Protein AF-A9P231-F1 (afdb_monomer)

Foldseek 3Di:
DDDDDPDDDPPPPDDDPVRVVVVVVVVVVVVVVVVVVVVVVVCVCPVVCADNVRHHQFPDWDADPNDIDTHGPDDPDDDPDDPVVVPDDPPDDDDDDDDDDDDDDDDDDDDDDD

Radius of gyration: 31.49 Å; Cα contacts (8 Å, |Δi|>4): 34; chains: 1; bounding box: 56×64×84 Å

Sequence (114 aa):
MGADAGSVPHTSKKPTRSQEDSEAAEYTEKYNRYEAEYVRRVKAKYFSKKSLYGGIIFDKEITVDDEVIRTSKDPPMKPFVDASCLGEEHKSSTSAGDPSANAANRKSQSRKNG

Organism: Picea sitchensis (NCBI:txid3332)

Solvent-accessible surface area (backbone atoms only — not comparable to full-atom values): 8034 Å² total; per-residue (Å²): 140,82,87,80,81,81,79,76,80,82,77,80,76,72,81,52,72,71,55,54,56,52,50,52,52,53,51,52,51,54,48,55,51,49,52,54,52,48,55,52,48,52,40,57,63,77,64,57,72,46,35,94,85,75,44,74,53,56,80,46,76,48,76,55,95,93,41,80,49,72,44,53,87,68,68,97,69,76,72,95,61,62,79,80,70,77,70,72,82,76,78,84,74,93,74,90,77,89,81,81,93,82,80,92,81,97,80,80,85,91,82,87,90,132

Secondary structure (DSSP, 8-state):
-------------PPPHHHHHHHHHHHHHHHHHHHHHHHHHHHHHHSSSB-TTSSBS-SEEEEETTEEEEE-SS-S---SS-GGGTT---------------------------

pLDDT: mean 70.57, std 19.12, range [34.19, 98.19]

Structure (mmCIF, N/CA/C/O backbone):
data_AF-A9P231-F1
#
_entry.id   AF-A9P231-F1
#
loop_
_atom_site.group_PDB
_atom_site.id
_atom_site.type_symbol
_atom_site.label_atom_id
_atom_site.label_alt_id
_atom_site.label_comp_id
_atom_site.label_asym_id
_atom_site.label_entity_id
_atom_site.label_seq_id
_atom_site.pdbx_PDB_ins_code
_atom_site.Cartn_x
_atom_site.Cartn_y
_atom_site.Cartn_z
_atom_site.occupancy
_atom_site.B_iso_or_equiv
_atom_site.auth_seq_id
_atom_site.auth_comp_id
_atom_site.auth_asym_id
_atom_site.auth_atom_id
_atom_site.pdbx_PDB_model_num
ATOM 1 N N . MET A 1 1 ? 34.170 34.112 -57.482 1.00 41.56 1 MET A N 1
ATOM 2 C CA . MET A 1 1 ? 33.996 33.853 -56.038 1.00 41.56 1 MET A CA 1
ATOM 3 C C . MET A 1 1 ? 32.730 33.024 -55.879 1.00 41.56 1 MET A C 1
ATOM 5 O O . MET A 1 1 ? 31.648 33.585 -55.946 1.00 41.56 1 MET A O 1
ATOM 9 N N . GLY A 1 2 ? 32.854 31.697 -55.824 1.00 41.22 2 GLY A N 1
ATOM 10 C CA . GLY A 1 2 ? 31.729 30.790 -55.573 1.00 41.22 2 GLY A CA 1
ATOM 11 C C . GLY A 1 2 ? 31.775 30.346 -54.116 1.00 41.22 2 GLY A C 1
ATOM 12 O O . GLY A 1 2 ? 32.836 29.938 -53.652 1.00 41.22 2 GLY A O 1
ATOM 13 N N . ALA A 1 3 ? 30.668 30.504 -53.395 1.00 52.69 3 ALA A N 1
ATOM 14 C CA . ALA A 1 3 ? 30.528 30.050 -52.019 1.00 52.69 3 ALA A CA 1
ATOM 15 C C . ALA A 1 3 ? 30.235 28.543 -52.015 1.00 52.69 3 ALA A C 1
ATOM 17 O O . ALA A 1 3 ? 29.213 28.114 -52.547 1.00 52.69 3 ALA A O 1
ATOM 18 N N . ASP A 1 4 ? 31.141 27.758 -51.438 1.00 48.78 4 ASP A N 1
ATOM 19 C CA . ASP A 1 4 ? 30.923 26.345 -51.136 1.00 48.78 4 ASP A CA 1
ATOM 20 C C . ASP A 1 4 ? 30.166 26.240 -49.806 1.00 48.78 4 ASP A C 1
ATOM 22 O O . ASP A 1 4 ? 30.674 26.605 -48.742 1.00 48.78 4 ASP A O 1
ATOM 26 N N . ALA A 1 5 ? 28.907 25.813 -49.883 1.00 53.50 5 ALA A N 1
ATOM 27 C CA . ALA A 1 5 ? 28.077 25.532 -48.726 1.00 53.50 5 ALA A CA 1
ATOM 28 C C . ALA A 1 5 ? 28.439 24.139 -48.199 1.00 53.50 5 ALA A C 1
ATOM 30 O O . ALA A 1 5 ? 27.897 23.127 -48.644 1.00 53.50 5 ALA A O 1
ATOM 31 N N . GLY A 1 6 ? 29.350 24.100 -47.225 1.00 46.16 6 GLY A N 1
ATOM 32 C CA . GLY A 1 6 ? 29.659 22.898 -46.462 1.00 46.16 6 GLY A CA 1
ATOM 33 C C . GLY A 1 6 ? 28.405 22.342 -45.782 1.00 46.16 6 GLY A C 1
ATOM 34 O O . GLY A 1 6 ? 27.960 22.842 -44.751 1.00 46.16 6 GLY A O 1
ATOM 35 N N . SER A 1 7 ? 27.836 21.296 -46.376 1.00 54.41 7 SER A N 1
ATOM 36 C CA . SER A 1 7 ? 26.771 20.478 -45.802 1.00 54.41 7 SER A CA 1
ATOM 37 C C . SER A 1 7 ? 27.304 19.742 -44.571 1.00 54.41 7 SER A C 1
ATOM 39 O O . SER A 1 7 ? 28.097 18.810 -44.696 1.00 54.41 7 SER A O 1
ATOM 41 N N . VAL A 1 8 ? 26.858 20.138 -43.378 1.00 61.06 8 VAL A N 1
ATOM 42 C CA . VAL A 1 8 ? 27.143 19.422 -42.128 1.00 61.06 8 VAL A CA 1
ATOM 43 C C . VAL A 1 8 ? 26.324 18.123 -42.114 1.00 61.06 8 VAL A C 1
ATOM 45 O O . VAL A 1 8 ? 25.093 18.190 -42.128 1.00 61.06 8 VAL A O 1
ATOM 48 N N . PRO A 1 9 ? 26.940 16.928 -42.085 1.00 53.47 9 PRO A N 1
ATOM 49 C CA . PRO A 1 9 ? 26.181 15.693 -41.976 1.00 53.47 9 PRO A CA 1
ATOM 50 C C . PRO A 1 9 ? 25.626 15.554 -40.553 1.00 53.47 9 PRO A C 1
ATOM 52 O O . PRO A 1 9 ? 26.351 15.235 -39.608 1.00 53.47 9 PRO A O 1
ATOM 55 N N . HIS A 1 10 ? 24.316 15.751 -40.396 1.00 52.41 10 HIS A N 1
ATOM 56 C CA . HIS A 1 10 ? 23.581 15.271 -39.228 1.00 52.41 10 HIS A CA 1
ATOM 57 C C . HIS A 1 10 ? 23.607 13.738 -39.234 1.00 52.41 10 HIS A C 1
ATOM 59 O O . HIS A 1 10 ? 22.768 13.076 -39.840 1.00 52.41 10 HIS A O 1
ATOM 65 N N . THR A 1 11 ? 24.600 13.154 -38.565 1.00 53.31 11 THR A N 1
ATOM 66 C CA . THR A 1 11 ? 24.613 11.715 -38.289 1.00 53.31 11 THR A CA 1
ATOM 67 C C . THR A 1 11 ? 23.661 11.425 -37.131 1.00 53.31 11 THR A C 1
ATOM 69 O O . THR A 1 11 ? 24.057 11.320 -35.973 1.00 53.31 11 THR A O 1
ATOM 72 N N . SER A 1 12 ? 22.370 11.291 -37.433 1.00 59.75 12 SER A N 1
ATOM 73 C CA . SER A 1 12 ? 21.420 10.646 -36.525 1.00 59.75 12 SER A CA 1
ATOM 74 C C . SER A 1 12 ? 21.788 9.163 -36.436 1.00 59.75 12 SER A C 1
ATOM 76 O O . SER A 1 12 ? 21.305 8.337 -37.209 1.00 59.75 12 SER A O 1
ATOM 78 N N . LYS A 1 13 ? 22.716 8.818 -35.535 1.00 66.38 13 LYS A N 1
ATOM 79 C CA . LYS A 1 13 ? 23.045 7.422 -35.235 1.00 66.38 13 LYS A CA 1
ATOM 80 C C . LYS A 1 13 ? 21.815 6.780 -34.597 1.00 66.38 13 LYS A C 1
ATOM 82 O O . LYS A 1 13 ? 21.444 7.123 -33.479 1.00 66.38 13 LYS A O 1
ATOM 87 N N . LYS A 1 14 ? 21.174 5.873 -35.335 1.00 64.88 14 LYS A N 1
ATOM 88 C CA . LYS A 1 14 ? 20.118 5.001 -34.817 1.00 64.88 14 LYS A CA 1
ATOM 89 C C . LYS A 1 14 ? 20.685 4.229 -33.611 1.00 64.88 14 LYS A C 1
ATOM 91 O O . LYS A 1 14 ? 21.812 3.736 -33.735 1.00 64.88 14 LYS A O 1
ATOM 96 N N . PRO A 1 15 ? 19.974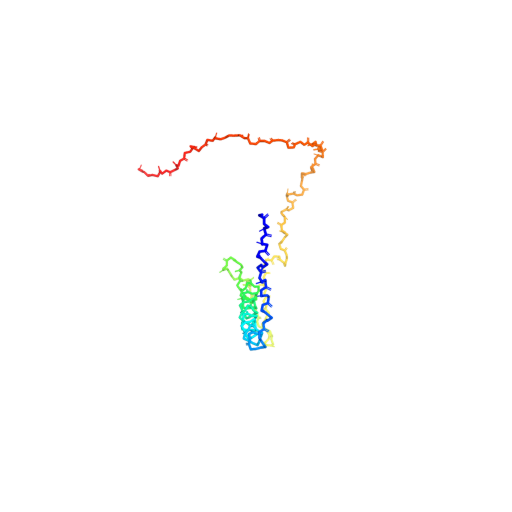 4.141 -32.473 1.00 60.09 15 PRO A N 1
ATOM 97 C CA . PRO A 1 15 ? 20.445 3.366 -31.334 1.00 60.09 15 PRO A CA 1
ATOM 98 C C . PRO A 1 15 ? 20.755 1.937 -31.778 1.00 60.09 15 PRO A C 1
ATOM 100 O O . PRO A 1 15 ? 20.057 1.357 -32.613 1.00 60.09 15 PRO A O 1
ATOM 103 N N . THR A 1 16 ? 21.852 1.388 -31.270 1.00 62.97 16 THR A N 1
ATOM 104 C CA . THR A 1 16 ? 22.165 -0.027 -31.481 1.00 62.97 16 THR A CA 1
ATOM 105 C C . THR A 1 16 ? 21.283 -0.860 -30.554 1.00 62.97 16 THR A C 1
ATOM 107 O O . THR A 1 16 ? 21.017 -0.442 -29.433 1.00 62.97 16 THR A O 1
ATOM 110 N N . ARG A 1 17 ? 20.839 -2.040 -31.001 1.00 64.62 17 ARG A N 1
ATOM 111 C CA . ARG A 1 17 ? 19.954 -2.949 -30.241 1.00 64.62 17 ARG A CA 1
ATOM 112 C C . ARG A 1 17 ? 20.428 -3.195 -28.798 1.00 64.62 17 ARG A C 1
ATOM 114 O O . ARG A 1 17 ? 19.630 -3.232 -27.876 1.00 64.62 17 ARG A O 1
ATOM 121 N N . SER A 1 18 ? 21.742 -3.250 -28.594 1.00 67.12 18 SER A N 1
ATOM 122 C CA . SER A 1 18 ? 22.385 -3.410 -27.286 1.00 67.12 18 SER A CA 1
ATOM 123 C C . SER A 1 18 ? 22.137 -2.240 -26.318 1.00 67.12 18 SER A C 1
ATOM 125 O O . SER A 1 18 ? 22.136 -2.423 -25.102 1.00 67.12 18 SER A O 1
ATOM 127 N N . GLN A 1 19 ? 21.959 -1.027 -26.848 1.00 68.44 19 GLN A N 1
ATOM 128 C CA . GLN A 1 19 ? 21.660 0.177 -26.073 1.00 68.44 19 GLN A CA 1
ATOM 129 C C . GLN A 1 19 ? 20.196 0.193 -25.617 1.00 68.44 19 GLN A C 1
ATOM 131 O O . GLN A 1 19 ? 19.929 0.540 -24.471 1.00 68.44 19 GLN A O 1
ATOM 136 N N . GLU A 1 20 ? 19.276 -0.259 -26.473 1.00 73.06 20 GLU A N 1
ATOM 137 C CA . GLU A 1 20 ? 17.852 -0.414 -26.143 1.00 73.06 20 GLU A CA 1
ATOM 138 C C . GLU A 1 20 ? 17.646 -1.492 -25.065 1.00 73.06 20 GLU A C 1
ATOM 140 O O . GLU A 1 20 ? 16.905 -1.274 -24.108 1.00 73.06 20 GLU A O 1
ATOM 145 N N . ASP A 1 21 ? 18.364 -2.617 -25.160 1.00 76.50 21 ASP A N 1
ATOM 146 C CA . ASP A 1 21 ? 18.312 -3.692 -24.159 1.00 76.50 21 ASP A CA 1
ATOM 1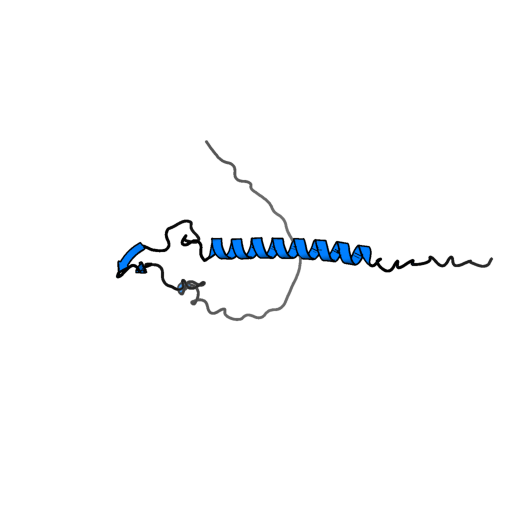47 C C . ASP A 1 21 ? 18.848 -3.233 -22.784 1.00 76.50 21 ASP A C 1
ATOM 149 O O . ASP A 1 21 ? 18.288 -3.580 -21.740 1.00 76.50 21 ASP A O 1
ATOM 153 N N . SER A 1 22 ? 19.909 -2.415 -22.772 1.00 79.06 22 SER A N 1
ATOM 154 C CA . SER A 1 22 ? 20.481 -1.853 -21.536 1.00 79.06 22 SER A CA 1
ATOM 155 C C . SER A 1 22 ? 19.541 -0.835 -20.882 1.00 79.06 22 SER A C 1
ATOM 157 O O . SER A 1 22 ? 19.342 -0.855 -19.668 1.00 79.06 22 SER A O 1
ATOM 159 N N . GLU A 1 23 ? 18.927 0.029 -21.689 1.00 86.38 23 GLU A N 1
ATOM 160 C CA . GLU A 1 23 ? 17.952 1.019 -21.233 1.00 86.38 23 GLU A CA 1
ATOM 161 C C . GLU A 1 23 ? 16.679 0.342 -20.694 1.00 86.38 23 GLU A C 1
ATOM 163 O O . GLU A 1 23 ? 16.188 0.701 -19.622 1.00 86.38 23 GLU A O 1
ATOM 168 N N . ALA A 1 24 ? 16.182 -0.704 -21.362 1.00 88.44 24 ALA A N 1
ATOM 169 C CA . ALA A 1 24 ? 15.036 -1.487 -20.898 1.00 88.44 24 ALA A CA 1
ATOM 170 C C . ALA A 1 24 ? 15.295 -2.180 -19.547 1.00 88.44 24 ALA A C 1
ATOM 172 O O . ALA A 1 24 ? 14.408 -2.214 -18.683 1.00 88.44 24 ALA A O 1
ATOM 173 N N . ALA A 1 25 ? 16.508 -2.700 -19.335 1.00 91.12 25 ALA A N 1
ATOM 174 C CA . ALA A 1 25 ? 16.908 -3.277 -18.054 1.00 91.12 25 ALA A CA 1
ATOM 175 C C . ALA A 1 25 ? 16.905 -2.219 -16.934 1.00 91.12 25 ALA A C 1
ATOM 177 O O . ALA A 1 25 ? 16.333 -2.452 -15.866 1.00 91.12 25 ALA A O 1
ATOM 178 N N . GLU A 1 26 ? 17.455 -1.031 -17.200 1.00 93.50 26 GLU A N 1
ATOM 179 C CA . GLU A 1 26 ? 17.478 0.082 -16.244 1.00 93.50 26 GLU A CA 1
ATOM 180 C C . GLU A 1 26 ? 16.061 0.583 -15.903 1.00 93.50 26 GLU A C 1
ATOM 182 O O . GLU A 1 26 ? 15.743 0.836 -14.736 1.00 93.50 26 GLU A O 1
ATOM 187 N N . TYR A 1 27 ? 15.172 0.694 -16.897 1.00 95.00 27 TYR A N 1
ATOM 188 C CA . TYR A 1 27 ? 13.768 1.047 -16.663 1.00 95.00 27 TYR A CA 1
ATOM 189 C C . TYR A 1 27 ? 13.047 0.015 -15.802 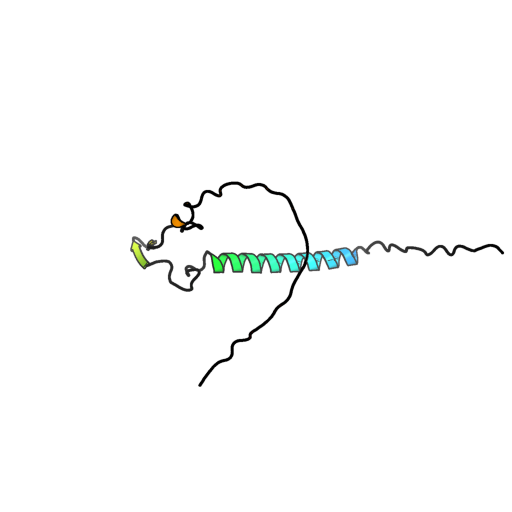1.00 95.00 27 TYR A C 1
ATOM 191 O O . TYR A 1 27 ? 12.300 0.390 -14.897 1.00 95.00 27 TYR A O 1
ATOM 199 N N . THR A 1 28 ? 13.284 -1.270 -16.056 1.00 95.25 28 THR A N 1
ATOM 200 C CA . THR A 1 28 ? 12.669 -2.357 -15.287 1.00 95.25 28 THR A CA 1
ATOM 201 C C . THR A 1 28 ? 13.105 -2.302 -13.824 1.00 95.25 28 THR A C 1
ATOM 203 O O . THR A 1 28 ? 12.272 -2.398 -12.922 1.00 95.25 28 THR A O 1
ATOM 206 N N . GLU A 1 29 ? 14.394 -2.073 -13.565 1.00 96.25 29 GLU A N 1
ATOM 207 C CA . GLU A 1 29 ? 14.910 -1.919 -12.204 1.00 96.25 29 GLU A CA 1
ATOM 208 C C . GLU A 1 29 ? 14.303 -0.698 -11.494 1.00 96.25 29 GLU A C 1
ATOM 210 O O . GLU A 1 29 ? 13.818 -0.809 -10.361 1.00 96.25 29 GLU A O 1
ATOM 215 N N . LYS A 1 30 ? 14.254 0.459 -12.170 1.00 96.94 30 LYS A N 1
ATOM 216 C CA . LYS A 1 30 ? 13.626 1.681 -11.640 1.00 96.94 30 LYS A CA 1
ATOM 217 C C . LYS A 1 30 ? 12.150 1.472 -11.318 1.00 96.94 30 LYS A C 1
ATOM 219 O O . LYS A 1 30 ? 11.703 1.891 -10.249 1.00 96.94 30 LYS A O 1
ATOM 224 N N . TYR A 1 31 ? 11.410 0.825 -12.215 1.00 96.8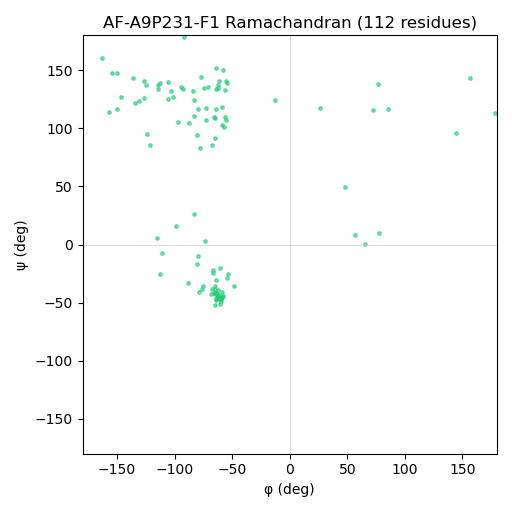8 31 TYR A N 1
ATOM 225 C CA . TYR A 1 31 ? 9.997 0.520 -12.019 1.00 96.88 31 TYR A CA 1
ATOM 226 C C . TYR A 1 31 ? 9.794 -0.369 -10.791 1.00 96.88 31 TYR A C 1
ATOM 228 O O . TYR A 1 31 ? 9.048 -0.002 -9.886 1.00 96.88 31 TYR A O 1
ATOM 236 N N . ASN A 1 32 ? 10.531 -1.479 -10.703 1.00 97.50 32 ASN A N 1
ATOM 237 C CA . ASN A 1 32 ? 10.428 -2.413 -9.583 1.00 97.50 32 ASN A CA 1
ATOM 238 C C . ASN A 1 32 ? 10.735 -1.733 -8.244 1.00 97.50 32 ASN A C 1
ATOM 240 O O . ASN A 1 32 ? 10.039 -1.950 -7.249 1.00 97.50 32 ASN A O 1
ATOM 244 N N . ARG A 1 33 ? 11.753 -0.867 -8.216 1.00 97.75 33 ARG A N 1
ATOM 245 C CA . ARG A 1 33 ? 12.088 -0.083 -7.027 1.00 97.75 33 ARG A CA 1
ATOM 246 C C . ARG A 1 33 ? 10.976 0.894 -6.655 1.00 97.75 33 ARG A C 1
ATOM 248 O O . ARG A 1 33 ? 10.598 0.962 -5.485 1.00 97.75 33 ARG A O 1
ATOM 255 N N . TYR A 1 34 ? 10.462 1.647 -7.625 1.00 98.19 34 TYR A N 1
ATOM 256 C CA . TYR A 1 34 ? 9.390 2.610 -7.389 1.00 98.19 34 TYR A CA 1
ATOM 257 C C . TYR A 1 34 ? 8.131 1.922 -6.859 1.00 98.19 34 TYR A C 1
ATOM 259 O O . TYR A 1 34 ? 7.573 2.364 -5.855 1.00 98.19 34 TYR A O 1
ATOM 267 N N . GLU A 1 35 ? 7.733 0.814 -7.479 1.00 97.94 35 GLU A N 1
ATOM 268 C CA . GLU A 1 35 ? 6.571 0.024 -7.081 1.00 97.94 35 GLU A CA 1
ATOM 269 C C . GLU A 1 35 ? 6.717 -0.479 -5.638 1.00 97.94 35 GLU A C 1
ATOM 271 O O . GLU A 1 35 ? 5.845 -0.256 -4.792 1.00 97.94 35 GLU A O 1
ATOM 276 N N . ALA A 1 36 ? 7.874 -1.062 -5.303 1.00 98.19 36 ALA A N 1
ATOM 277 C CA . ALA A 1 36 ? 8.158 -1.536 -3.952 1.00 98.19 36 ALA A CA 1
ATOM 278 C C . ALA A 1 36 ? 8.107 -0.401 -2.911 1.00 98.19 36 ALA A C 1
ATOM 280 O O . ALA A 1 36 ? 7.514 -0.549 -1.834 1.00 98.19 36 ALA A O 1
ATOM 281 N N . GLU A 1 37 ? 8.701 0.755 -3.217 1.00 97.81 37 GLU A N 1
ATOM 282 C CA . GLU A 1 37 ? 8.685 1.917 -2.328 1.00 97.81 37 GLU A CA 1
ATOM 283 C C . GLU A 1 37 ? 7.280 2.519 -2.175 1.00 97.81 37 GLU A C 1
ATOM 285 O O . GLU A 1 37 ? 6.902 2.913 -1.063 1.00 97.81 37 GLU A O 1
ATOM 290 N N . TYR A 1 38 ? 6.498 2.564 -3.257 1.00 97.00 38 TYR A N 1
ATOM 291 C CA . TYR A 1 38 ? 5.129 3.069 -3.273 1.00 97.00 38 TYR A CA 1
ATOM 292 C C . TYR A 1 38 ? 4.207 2.199 -2.417 1.00 97.00 38 TYR A C 1
ATOM 294 O O . TYR A 1 38 ? 3.577 2.704 -1.482 1.00 97.00 38 TYR A O 1
ATOM 302 N N . VAL A 1 39 ? 4.208 0.883 -2.643 1.00 97.38 39 VAL A N 1
ATOM 303 C CA . VAL A 1 39 ? 3.420 -0.076 -1.857 1.00 97.38 39 VAL A CA 1
ATOM 304 C C . VAL A 1 39 ? 3.791 0.006 -0.377 1.00 97.38 39 VAL A C 1
ATOM 306 O O . VAL A 1 39 ? 2.910 0.067 0.486 1.00 97.38 39 VAL A O 1
ATOM 309 N N . ARG A 1 40 ? 5.090 0.075 -0.059 1.00 96.12 40 ARG A N 1
ATOM 310 C CA . ARG A 1 40 ? 5.564 0.242 1.322 1.00 96.12 40 ARG A CA 1
ATOM 311 C C . ARG A 1 40 ? 5.016 1.522 1.954 1.00 96.12 40 ARG A C 1
ATOM 313 O O . ARG A 1 40 ? 4.549 1.482 3.092 1.00 96.12 40 ARG A O 1
ATOM 320 N N . ARG A 1 41 ? 5.048 2.649 1.234 1.00 94.19 41 ARG A N 1
ATOM 321 C CA . ARG A 1 41 ? 4.546 3.943 1.724 1.00 94.19 41 ARG A CA 1
ATOM 322 C C . ARG A 1 41 ? 3.041 3.906 1.981 1.00 94.19 41 ARG A C 1
ATOM 324 O O . ARG A 1 41 ? 2.608 4.346 3.043 1.00 94.19 41 ARG A O 1
ATOM 331 N N . VAL A 1 42 ? 2.256 3.370 1.047 1.00 92.75 42 VAL A N 1
ATOM 332 C CA . VAL A 1 42 ? 0.794 3.249 1.185 1.00 92.75 42 VAL A CA 1
ATOM 333 C C . VAL A 1 42 ? 0.444 2.374 2.391 1.00 92.75 42 VAL A C 1
ATOM 335 O O . VAL A 1 42 ? -0.349 2.785 3.241 1.00 92.75 42 VAL A O 1
ATOM 338 N N . LYS A 1 43 ? 1.106 1.219 2.537 1.00 90.94 43 LYS A N 1
ATOM 339 C CA . LYS A 1 43 ? 0.929 0.329 3.694 1.00 90.94 43 LYS A CA 1
ATOM 340 C C . LYS A 1 43 ? 1.281 1.015 5.011 1.00 90.94 43 LYS A C 1
ATOM 342 O O . LYS A 1 43 ? 0.501 0.959 5.956 1.00 90.94 43 LYS A O 1
ATOM 347 N N . ALA A 1 44 ? 2.414 1.711 5.070 1.00 87.12 44 ALA A N 1
ATOM 348 C CA . ALA A 1 44 ? 2.831 2.423 6.273 1.00 87.12 44 ALA A CA 1
ATOM 349 C C . ALA A 1 44 ? 1.883 3.580 6.645 1.00 87.12 44 ALA A C 1
ATOM 351 O O . ALA A 1 44 ? 1.655 3.823 7.829 1.00 87.12 44 ALA A O 1
ATOM 352 N N . LYS A 1 45 ? 1.316 4.282 5.657 1.00 85.50 45 LYS A N 1
ATOM 353 C CA . LYS A 1 45 ? 0.461 5.453 5.890 1.00 85.50 45 LYS A CA 1
ATOM 354 C C . LYS A 1 45 ? -0.966 5.093 6.307 1.00 85.50 45 LYS A C 1
ATOM 356 O O . LYS A 1 45 ? -1.508 5.759 7.179 1.00 85.50 45 LYS A O 1
ATOM 361 N N . TYR A 1 46 ? -1.562 4.068 5.696 1.00 82.38 46 TYR A N 1
ATOM 362 C CA . TYR A 1 46 ? -2.990 3.765 5.875 1.00 82.38 46 TYR A CA 1
ATOM 363 C C . TYR A 1 46 ? -3.258 2.447 6.610 1.00 82.38 46 TYR A C 1
ATOM 365 O O . TYR A 1 46 ? -4.292 2.306 7.251 1.00 82.38 46 TYR A O 1
ATOM 373 N N . PHE A 1 47 ? -2.324 1.493 6.561 1.00 84.69 47 PHE A N 1
ATOM 374 C CA . PHE A 1 47 ? -2.522 0.137 7.090 1.00 84.69 47 PHE A CA 1
ATOM 375 C C . PHE A 1 47 ? -1.604 -0.200 8.273 1.00 84.69 47 PHE A C 1
ATOM 377 O O . PHE A 1 47 ? -1.617 -1.326 8.766 1.00 84.69 47 PHE A O 1
ATOM 384 N N . SER A 1 48 ? -0.820 0.756 8.778 1.00 83.00 48 SER A N 1
ATOM 385 C CA . SER A 1 48 ? 0.134 0.515 9.870 1.00 83.00 48 SER A CA 1
ATOM 386 C C . SER A 1 48 ? -0.508 0.331 11.246 1.00 83.00 48 SER A C 1
ATOM 388 O O . SER A 1 48 ? 0.219 0.178 12.226 1.00 83.00 48 SER A O 1
ATOM 390 N N . LYS A 1 49 ? -1.848 0.347 11.344 1.00 77.44 49 LYS A N 1
ATOM 391 C CA . LYS A 1 49 ? -2.623 0.341 12.602 1.00 77.44 49 LYS A CA 1
ATOM 392 C C . LYS A 1 49 ? -2.273 1.511 13.547 1.00 77.44 49 LYS A C 1
ATOM 394 O O . LYS A 1 49 ? -2.755 1.549 14.677 1.00 77.44 49 LYS A O 1
ATOM 399 N N . LYS A 1 50 ? -1.461 2.465 13.077 1.00 77.88 50 LYS A N 1
ATOM 400 C CA . LYS A 1 50 ? -1.046 3.687 13.767 1.00 77.88 50 LYS A CA 1
ATOM 401 C C . LYS A 1 50 ? -1.787 4.872 13.162 1.00 77.88 50 LYS A C 1
ATOM 403 O O . LYS A 1 50 ? -1.951 4.951 11.948 1.00 77.88 50 LYS A O 1
ATOM 408 N N . SER A 1 51 ? -2.218 5.792 14.012 1.00 74.50 51 SER A N 1
ATOM 409 C CA . SER A 1 51 ? -2.812 7.054 13.583 1.00 74.50 51 SER A CA 1
ATOM 410 C C . SER A 1 51 ? -1.783 7.893 12.816 1.00 74.50 51 SER A C 1
ATOM 412 O O . SER A 1 51 ? -0.582 7.819 13.088 1.00 74.50 51 SER A O 1
ATOM 414 N N . LEU A 1 52 ? -2.263 8.741 11.898 1.00 67.75 52 LEU A N 1
ATOM 415 C CA . LEU A 1 52 ? -1.453 9.721 11.158 1.00 67.75 52 LEU A CA 1
ATOM 416 C C . LEU A 1 52 ? -0.633 10.633 12.089 1.00 67.75 52 LEU A C 1
ATOM 418 O O . LEU A 1 52 ? 0.422 11.121 11.693 1.00 67.75 52 LEU A O 1
ATOM 422 N N . TYR A 1 53 ? -1.096 10.822 13.327 1.00 75.44 53 TYR A N 1
ATOM 423 C CA . TYR A 1 53 ? -0.449 11.640 14.357 1.00 75.44 53 TYR A CA 1
ATOM 424 C C . TYR A 1 53 ? 0.384 10.820 15.357 1.00 75.44 53 TYR A C 1
ATOM 426 O O . TYR A 1 53 ? 0.716 11.307 16.432 1.00 75.44 53 TYR A O 1
ATOM 434 N N . GLY A 1 54 ? 0.712 9.564 15.039 1.00 68.75 54 GLY A N 1
ATOM 435 C CA . GLY A 1 54 ? 1.536 8.708 15.901 1.00 68.75 54 GLY A CA 1
ATOM 436 C C . GLY A 1 54 ? 0.808 8.102 17.108 1.00 68.75 54 GLY A C 1
ATOM 437 O O . GLY A 1 54 ? 1.456 7.507 17.962 1.00 68.75 54 GLY A O 1
ATOM 438 N N . GLY A 1 55 ? -0.522 8.222 17.177 1.00 74.88 55 GLY A N 1
ATOM 439 C CA . GLY A 1 55 ? -1.366 7.622 18.219 1.00 74.88 55 GLY A CA 1
ATOM 440 C C . GLY A 1 55 ? -1.906 6.226 17.877 1.00 74.88 55 GLY A C 1
ATOM 441 O O . GLY A 1 55 ? -1.694 5.701 16.780 1.00 74.88 55 GLY A O 1
ATOM 442 N N . ILE A 1 56 ? -2.647 5.633 18.812 1.00 77.88 56 ILE A N 1
ATOM 443 C CA . ILE A 1 56 ? -3.362 4.362 18.617 1.00 77.88 56 ILE A CA 1
ATOM 444 C C . ILE A 1 56 ? -4.715 4.661 17.949 1.00 77.88 56 ILE A C 1
ATOM 446 O O . ILE A 1 56 ? -5.410 5.576 18.371 1.00 77.88 56 ILE A O 1
ATOM 450 N N . ILE A 1 57 ? -5.073 3.927 16.885 1.00 78.00 57 ILE A N 1
ATOM 451 C CA . ILE A 1 57 ? -6.355 4.118 16.165 1.00 78.00 57 ILE A CA 1
ATOM 452 C C . ILE A 1 57 ? -7.537 3.537 16.958 1.00 78.00 57 ILE A C 1
ATOM 454 O O . ILE A 1 57 ? -8.652 4.053 16.905 1.00 78.00 57 ILE A O 1
ATOM 458 N N . PHE A 1 58 ? -7.296 2.428 17.654 1.00 85.31 58 PHE A N 1
ATOM 459 C CA . PHE A 1 58 ? -8.315 1.661 18.359 1.00 85.31 58 PHE A CA 1
ATOM 460 C C . PHE A 1 58 ? -8.241 1.932 19.860 1.00 85.31 58 PHE A C 1
ATOM 462 O O . PHE A 1 58 ? -7.168 1.857 20.452 1.00 85.31 58 PHE A O 1
ATOM 469 N N . ASP A 1 59 ? -9.389 2.204 20.471 1.00 84.44 59 ASP A N 1
ATOM 470 C CA . ASP A 1 59 ? -9.501 2.459 21.908 1.00 84.44 59 ASP A CA 1
ATOM 471 C C . ASP A 1 59 ? -9.704 1.179 22.716 1.00 84.44 59 ASP A C 1
ATOM 473 O O . ASP A 1 59 ? -9.283 1.095 23.868 1.00 84.44 59 ASP A O 1
ATOM 477 N N . LYS A 1 60 ? -10.400 0.196 22.134 1.00 87.31 60 LYS A N 1
ATOM 478 C CA . LYS A 1 60 ? -10.673 -1.093 22.775 1.00 87.31 60 LYS A CA 1
ATOM 479 C C . LYS A 1 60 ? -10.448 -2.228 21.792 1.00 87.31 60 LYS A C 1
ATOM 481 O O . LYS A 1 60 ? -10.774 -2.113 20.610 1.00 87.31 60 LYS A O 1
ATOM 486 N N . GLU A 1 61 ? -9.924 -3.319 22.326 1.00 90.94 61 GLU A N 1
ATOM 487 C CA . GLU A 1 61 ? -9.733 -4.593 21.650 1.00 90.94 61 GLU A CA 1
ATOM 488 C C . GLU A 1 61 ? -10.401 -5.664 22.520 1.00 90.94 61 GLU A C 1
ATOM 490 O O . GLU A 1 61 ? -10.154 -5.717 23.726 1.00 90.94 61 GLU A O 1
ATOM 495 N N . ILE A 1 62 ? -11.304 -6.446 21.932 1.00 93.56 62 ILE A N 1
ATOM 496 C CA . ILE A 1 62 ? -11.985 -7.570 22.584 1.00 93.56 62 ILE A CA 1
ATOM 497 C C . ILE A 1 62 ? -11.797 -8.817 21.720 1.00 93.56 62 ILE A C 1
ATOM 499 O O . ILE A 1 62 ? -11.856 -8.727 20.495 1.00 93.56 62 ILE A O 1
ATOM 503 N N . THR A 1 63 ? -11.581 -9.967 22.351 1.00 95.25 63 THR A N 1
ATOM 504 C CA . THR A 1 63 ? -11.486 -11.256 21.655 1.00 95.25 63 THR A CA 1
ATOM 505 C C . THR A 1 63 ? -12.761 -12.046 21.906 1.00 95.25 63 THR A C 1
ATOM 507 O O . THR A 1 63 ? -13.141 -12.238 23.062 1.00 95.25 63 THR A O 1
ATOM 510 N N . VAL A 1 64 ? -13.421 -12.483 20.837 1.00 93.62 64 VAL A N 1
ATOM 511 C CA . VAL A 1 64 ? -14.622 -13.329 20.871 1.00 93.62 64 VAL A CA 1
ATOM 512 C C . VAL A 1 64 ? -14.377 -14.478 19.905 1.00 93.62 64 VAL A C 1
ATOM 514 O O . VAL A 1 64 ? -14.069 -14.218 18.749 1.00 93.62 64 VAL A O 1
ATOM 517 N N . ASP A 1 65 ? -14.471 -15.721 20.381 1.00 92.12 65 ASP A N 1
ATOM 518 C CA . ASP A 1 65 ? -14.327 -16.931 19.555 1.00 92.12 65 ASP A CA 1
ATOM 519 C C . ASP A 1 65 ? -13.087 -16.907 18.632 1.00 92.12 65 ASP A C 1
ATOM 521 O O . ASP A 1 65 ? -13.178 -17.128 17.428 1.00 92.12 65 ASP A O 1
ATOM 525 N N . ASP A 1 66 ? -11.921 -16.584 19.203 1.00 92.81 66 ASP A N 1
ATOM 526 C CA . ASP A 1 66 ? -10.620 -16.430 18.522 1.00 92.81 66 ASP A CA 1
ATOM 527 C C . ASP A 1 66 ? -10.509 -15.270 17.507 1.00 92.81 66 ASP A C 1
ATOM 529 O O . ASP A 1 66 ? -9.430 -15.021 16.959 1.00 92.81 66 ASP A O 1
ATOM 533 N N . GLU A 1 67 ? -11.569 -14.485 17.308 1.00 93.12 67 GLU A N 1
ATOM 534 C CA . GLU A 1 67 ? -11.551 -13.269 16.496 1.00 93.12 67 GLU A CA 1
ATOM 535 C C . GLU A 1 67 ?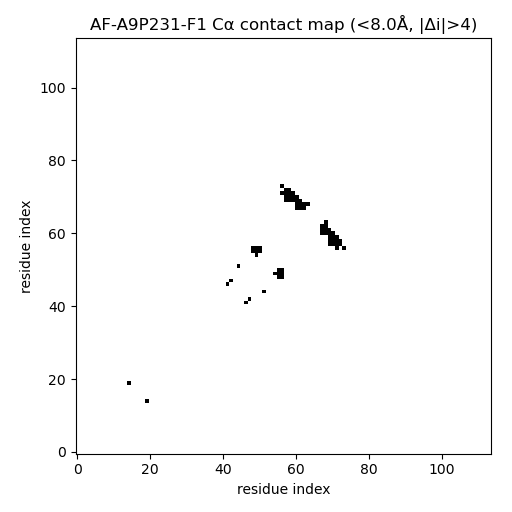 -11.300 -12.018 17.352 1.00 93.12 67 GLU A C 1
ATOM 537 O O . GLU A 1 67 ? -11.886 -11.817 18.418 1.00 93.12 67 GLU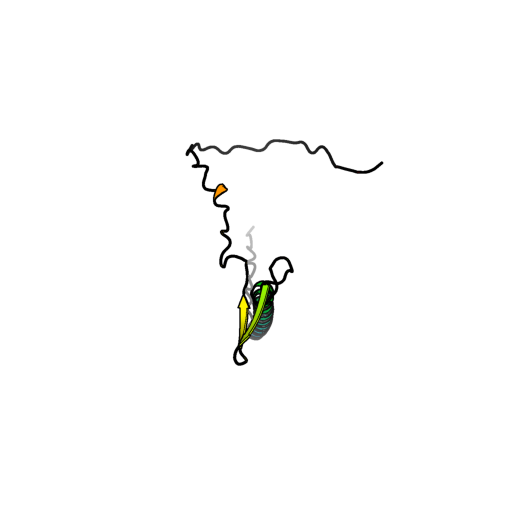 A O 1
ATOM 542 N N . VAL A 1 68 ? -10.419 -11.136 16.871 1.00 93.50 68 VAL A N 1
ATOM 543 C CA . VAL A 1 68 ? -10.064 -9.881 17.547 1.00 93.50 68 VAL A CA 1
ATOM 544 C C . VAL A 1 68 ? -10.879 -8.723 16.969 1.00 93.50 68 VAL A C 1
ATOM 546 O O . VAL A 1 68 ? -10.569 -8.203 15.894 1.00 93.50 68 VAL A O 1
ATOM 549 N N . ILE A 1 69 ? -11.880 -8.264 17.719 1.00 91.38 69 ILE A N 1
ATOM 550 C CA . ILE A 1 69 ? -12.728 -7.118 17.371 1.00 91.38 69 ILE A CA 1
ATOM 551 C C . ILE A 1 69 ? -12.138 -5.844 17.983 1.00 91.38 69 ILE A C 1
ATOM 553 O O . ILE A 1 69 ? -11.779 -5.797 19.161 1.00 91.38 69 ILE A O 1
ATOM 557 N N . ARG A 1 70 ? -12.058 -4.770 17.190 1.00 88.88 70 ARG A N 1
ATOM 558 C CA . ARG A 1 70 ? -11.489 -3.483 17.616 1.00 88.88 70 ARG A CA 1
ATOM 559 C C . ARG A 1 70 ? -12.466 -2.343 17.403 1.00 88.88 70 ARG A C 1
ATOM 561 O O . ARG A 1 70 ? -13.070 -2.239 16.341 1.00 88.88 70 ARG A O 1
ATOM 568 N N . THR A 1 71 ? -12.563 -1.445 18.378 1.00 87.62 71 THR A N 1
ATOM 569 C CA . THR A 1 71 ? -13.414 -0.250 18.289 1.00 87.62 71 THR A CA 1
ATOM 570 C C . THR A 1 71 ? -12.570 1.016 18.290 1.00 87.62 71 THR A C 1
ATOM 572 O O . THR A 1 71 ? -11.651 1.139 19.102 1.00 87.62 71 THR A O 1
ATOM 575 N N . SER A 1 72 ? -12.909 1.971 17.427 1.00 84.44 72 SER A N 1
ATOM 576 C CA . SER A 1 72 ? -12.347 3.326 17.412 1.00 84.44 72 SER A CA 1
ATOM 577 C C . SER A 1 72 ? -13.433 4.333 17.797 1.00 84.44 72 SER A C 1
ATOM 579 O O . SER A 1 72 ? -14.577 4.179 17.371 1.00 84.44 72 SER A O 1
ATOM 581 N N . LYS A 1 73 ? -13.098 5.340 18.609 1.00 80.31 73 LYS A N 1
ATOM 582 C CA . LYS A 1 73 ? -13.973 6.486 18.908 1.00 80.31 73 LYS A CA 1
ATOM 583 C C . LYS A 1 73 ? -13.947 7.555 17.818 1.00 80.31 73 LYS A C 1
ATOM 585 O O . LYS A 1 73 ? -14.825 8.416 17.808 1.00 80.31 73 LYS A O 1
ATOM 590 N N . ASP A 1 74 ? -12.944 7.536 16.941 1.00 73.69 74 ASP A N 1
ATOM 591 C CA . ASP A 1 74 ? -12.854 8.502 15.853 1.00 73.69 74 ASP A CA 1
ATOM 592 C C . ASP A 1 74 ? -13.942 8.214 14.799 1.00 73.69 74 ASP A C 1
ATOM 594 O O . ASP A 1 74 ? -14.138 7.057 14.415 1.00 73.69 74 ASP A O 1
ATOM 598 N N . PRO A 1 75 ? -14.646 9.246 14.293 1.00 72.44 75 PRO A N 1
ATOM 599 C CA . PRO A 1 75 ? -15.603 9.076 13.208 1.00 72.44 75 PRO A CA 1
ATOM 600 C C . PRO A 1 75 ? -14.949 8.416 11.978 1.00 72.44 75 PRO A C 1
ATOM 602 O O . PRO A 1 75 ? -13.832 8.805 11.621 1.00 72.44 75 PRO A O 1
ATOM 605 N N . PRO A 1 76 ? -15.642 7.494 11.274 1.00 66.88 76 PRO A N 1
ATOM 606 C CA . PRO A 1 76 ? -15.110 6.814 10.085 1.00 66.88 76 PRO A CA 1
ATOM 607 C C . PRO A 1 76 ? -14.623 7.768 8.983 1.00 66.88 76 PRO A C 1
ATOM 609 O O . PRO A 1 76 ? -13.705 7.439 8.235 1.00 66.88 76 PRO A O 1
ATOM 612 N N . MET A 1 77 ? -15.215 8.963 8.899 1.00 67.81 77 MET A N 1
ATOM 613 C CA . MET A 1 77 ? -14.741 10.069 8.075 1.00 67.81 77 MET A CA 1
ATOM 614 C C . MET A 1 77 ? -14.777 11.365 8.881 1.00 67.81 77 MET A C 1
ATOM 616 O O . MET A 1 77 ? -15.834 11.792 9.343 1.00 67.81 77 MET A O 1
ATOM 620 N N . LYS A 1 78 ? -13.618 12.014 9.005 1.00 67.81 78 LYS A N 1
ATOM 621 C CA . LYS A 1 78 ? -13.540 13.428 9.379 1.00 67.81 78 LYS A CA 1
ATOM 622 C C . LYS A 1 78 ? -13.746 14.236 8.092 1.00 67.81 78 LYS A C 1
ATOM 624 O O . LYS A 1 78 ? -13.034 13.965 7.121 1.00 67.81 78 LYS A O 1
ATOM 629 N N . PRO A 1 79 ? -14.716 15.162 8.031 1.00 70.12 79 PRO A N 1
ATOM 630 C CA . PRO A 1 79 ? -14.883 15.991 6.847 1.00 70.12 79 PRO A CA 1
ATOM 631 C C . PRO A 1 79 ? -13.612 16.824 6.631 1.00 70.12 79 PRO A C 1
ATOM 633 O O . PRO A 1 79 ? -12.988 17.282 7.586 1.00 70.12 79 PRO A O 1
ATOM 636 N N . PHE A 1 80 ? -13.198 16.979 5.371 1.00 69.12 80 PHE A N 1
ATOM 637 C CA . PHE A 1 80 ? -12.013 17.774 5.016 1.00 69.12 80 PHE A CA 1
ATOM 638 C C . PHE A 1 80 ? -12.208 19.269 5.311 1.00 69.12 80 PHE A C 1
ATOM 640 O O . PHE A 1 80 ? -11.246 19.998 5.529 1.00 69.12 80 PHE A O 1
ATOM 647 N N . VAL A 1 81 ? -13.463 19.704 5.330 1.00 74.44 81 VAL A N 1
ATOM 648 C CA . VAL A 1 81 ? -13.887 21.060 5.655 1.00 74.44 81 VAL A CA 1
ATOM 649 C C . VAL A 1 81 ? -14.690 21.025 6.941 1.00 74.44 81 VAL A C 1
ATOM 651 O O . VAL A 1 81 ? -15.567 20.177 7.113 1.00 74.44 81 VAL A O 1
ATOM 654 N N . ASP A 1 82 ? -14.377 21.945 7.847 1.00 70.69 82 ASP A N 1
ATOM 655 C CA . ASP A 1 82 ? -15.234 22.194 8.994 1.00 70.69 82 ASP A CA 1
ATOM 656 C C . ASP A 1 82 ? -16.591 22.688 8.475 1.00 70.69 82 ASP A C 1
ATOM 658 O O . ASP A 1 82 ? -16.655 23.506 7.555 1.00 70.69 82 ASP A O 1
ATOM 662 N N . ALA A 1 83 ? -17.683 22.187 9.048 1.00 64.56 83 ALA A N 1
ATOM 663 C CA . ALA A 1 83 ? -19.019 22.655 8.697 1.00 64.56 83 ALA A CA 1
ATOM 664 C C . ALA A 1 83 ? -19.182 24.159 8.987 1.00 64.56 83 ALA A C 1
ATOM 666 O O . ALA A 1 83 ? -20.028 24.812 8.384 1.00 64.56 83 ALA A O 1
ATOM 667 N N . SER A 1 84 ? -18.331 24.724 9.851 1.00 65.69 84 SER A N 1
ATOM 668 C CA . SER A 1 84 ? -18.234 26.168 10.081 1.00 65.69 84 SER A CA 1
ATOM 669 C C . SER A 1 84 ? -17.705 26.963 8.872 1.00 65.69 84 SER A C 1
ATOM 671 O O . SER A 1 84 ? -18.007 28.147 8.752 1.00 65.69 84 SER A O 1
ATOM 673 N N . CYS A 1 85 ? -16.978 26.333 7.937 1.00 60.47 85 CYS A N 1
ATOM 674 C CA . CYS A 1 85 ? -16.505 26.975 6.705 1.00 60.47 85 CYS A CA 1
ATOM 675 C C . CYS A 1 85 ? -17.588 27.070 5.615 1.00 60.47 85 CYS A C 1
ATOM 677 O O . CYS A 1 85 ? -17.388 27.760 4.620 1.00 60.47 85 CYS A O 1
ATOM 679 N N . LEU A 1 86 ? -18.739 26.407 5.783 1.00 59.59 86 LEU A N 1
ATOM 680 C CA . LEU A 1 86 ? -19.870 26.435 4.839 1.00 59.59 86 LEU A CA 1
ATOM 681 C C . LEU A 1 86 ? -20.780 27.669 5.033 1.00 59.59 86 LEU A C 1
ATOM 683 O O . LEU A 1 86 ? -21.973 27.604 4.750 1.00 59.59 86 LEU A O 1
ATOM 687 N N . GLY A 1 87 ? -20.243 28.774 5.560 1.00 62.28 87 GLY A N 1
ATOM 688 C CA . GLY A 1 87 ? -21.022 29.949 5.969 1.00 62.28 87 GLY A CA 1
ATOM 689 C C . GLY A 1 87 ? -20.845 31.214 5.128 1.00 62.28 87 GLY A C 1
ATOM 690 O O . GLY A 1 87 ? -21.571 32.177 5.353 1.00 62.28 87 GLY A O 1
ATOM 691 N N . GLU A 1 88 ? -19.915 31.257 4.173 1.00 60.75 88 GLU A N 1
ATOM 692 C CA . GLU A 1 88 ? -19.606 32.499 3.453 1.00 60.75 88 GLU A CA 1
ATOM 693 C C . GLU A 1 88 ? -19.818 32.319 1.951 1.00 60.75 88 GLU A C 1
ATOM 695 O O . GLU A 1 88 ? -18.921 31.994 1.176 1.00 60.75 88 GLU A O 1
ATOM 700 N N . GLU A 1 89 ? -21.069 32.518 1.543 1.00 59.16 89 GLU A N 1
ATOM 701 C CA . GLU A 1 89 ? -21.464 32.679 0.151 1.00 59.16 89 GLU A CA 1
ATOM 702 C C . GLU A 1 89 ? -20.655 33.833 -0.458 1.00 59.16 89 GLU A C 1
ATOM 704 O O . GLU A 1 89 ? -20.858 35.011 -0.148 1.00 59.16 89 GLU A O 1
ATOM 709 N N . HIS A 1 90 ? -19.698 33.492 -1.321 1.00 52.47 90 HIS A N 1
ATOM 710 C CA . HIS A 1 90 ? -18.941 34.463 -2.096 1.00 52.47 90 HIS A CA 1
ATOM 711 C C . HIS A 1 90 ? -19.918 35.273 -2.955 1.00 52.47 90 HIS A C 1
ATOM 713 O O . HIS A 1 90 ? -20.380 34.810 -4.001 1.00 52.47 90 HIS A O 1
ATOM 719 N N . LYS A 1 91 ? -20.210 36.510 -2.538 1.00 49.94 91 LYS A N 1
ATOM 720 C CA . LYS A 1 91 ? -20.820 37.510 -3.415 1.00 49.94 91 LYS A CA 1
ATOM 721 C C . LYS A 1 91 ? -19.909 37.664 -4.625 1.00 49.94 91 LYS A C 1
ATOM 723 O O . LYS A 1 91 ? -18.782 38.140 -4.519 1.00 49.94 91 LYS A O 1
ATOM 728 N N . SER A 1 92 ? -20.391 37.189 -5.763 1.00 52.50 92 SER A N 1
ATOM 729 C CA . SER A 1 92 ? -19.679 37.230 -7.026 1.00 52.50 92 SER A CA 1
ATOM 730 C C . SER A 1 92 ? -19.481 38.687 -7.445 1.00 52.50 92 SER A C 1
ATOM 732 O O . SER A 1 92 ? -20.448 39.390 -7.728 1.00 52.50 92 SER A O 1
ATOM 734 N N . SER A 1 93 ? -18.235 39.137 -7.524 1.00 47.94 93 SER A N 1
ATOM 735 C CA . SER A 1 93 ? -17.862 40.315 -8.304 1.00 47.94 93 SER A CA 1
ATOM 736 C C . SER A 1 93 ? -16.772 39.913 -9.288 1.00 47.94 93 SER A C 1
ATOM 738 O O . SER A 1 93 ? -15.585 39.858 -8.985 1.00 47.94 93 SER A O 1
ATOM 740 N N . THR A 1 94 ? -17.212 39.598 -10.502 1.00 45.12 94 THR A N 1
ATOM 741 C CA . THR A 1 94 ? -16.381 39.627 -11.700 1.00 45.12 94 THR A CA 1
ATOM 742 C C . THR A 1 94 ? -15.838 41.042 -11.897 1.00 45.12 94 THR A C 1
ATOM 744 O O . THR A 1 94 ? -16.617 41.961 -12.145 1.00 45.12 94 THR A O 1
ATOM 747 N N . SER A 1 95 ? -14.520 41.227 -11.870 1.00 40.56 95 SER A N 1
ATOM 748 C CA . SER A 1 95 ? -13.885 42.324 -12.604 1.00 40.56 95 SER A CA 1
ATOM 749 C C . SER A 1 95 ? -12.478 41.926 -13.028 1.00 40.56 95 SER A C 1
ATOM 751 O O . SER A 1 95 ? -11.613 41.655 -12.198 1.00 40.56 95 SER A O 1
ATOM 753 N N . ALA A 1 96 ? -12.296 41.870 -14.343 1.00 44.50 96 ALA A N 1
ATOM 754 C CA . ALA A 1 96 ? -11.035 41.673 -15.031 1.00 44.50 96 ALA A CA 1
ATOM 755 C C . ALA A 1 96 ? -9.994 42.744 -14.665 1.00 44.50 96 ALA A C 1
ATOM 757 O O . ALA A 1 96 ? -10.348 43.901 -14.443 1.00 44.50 96 ALA A O 1
ATOM 758 N N . GLY A 1 97 ? -8.715 42.361 -14.706 1.00 34.19 97 GLY A N 1
ATOM 759 C CA . GLY A 1 97 ? -7.593 43.296 -14.769 1.00 34.19 97 GLY A CA 1
ATOM 760 C C . GLY A 1 97 ? -6.367 42.826 -13.994 1.00 34.19 97 GLY A C 1
ATOM 761 O O . GLY A 1 97 ? -6.259 43.093 -12.804 1.00 34.19 97 GLY A O 1
ATOM 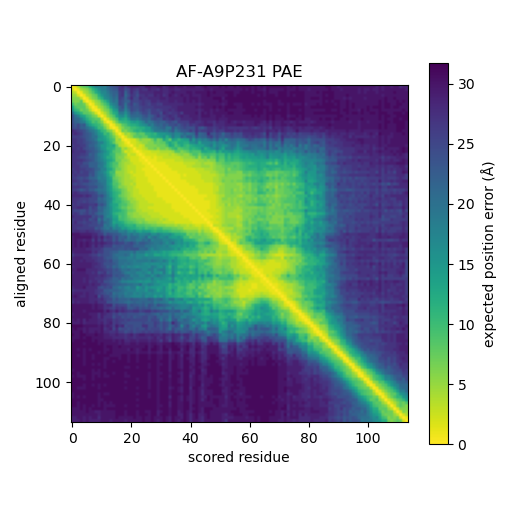762 N N . ASP A 1 98 ? -5.419 42.187 -14.685 1.00 40.06 98 ASP A N 1
ATOM 763 C CA . ASP A 1 98 ? -4.003 42.283 -14.301 1.00 40.06 98 ASP A CA 1
ATOM 764 C C . ASP A 1 98 ? -3.586 43.757 -14.440 1.00 40.06 98 ASP A C 1
ATOM 766 O O . ASP A 1 98 ? -3.922 44.386 -15.452 1.00 40.06 98 ASP A O 1
ATOM 770 N N . PRO A 1 99 ? -2.874 44.336 -13.457 1.00 44.12 99 PRO A N 1
ATOM 771 C CA . PRO A 1 99 ? -1.478 44.632 -13.760 1.00 44.12 99 PRO A CA 1
ATOM 772 C C . PRO A 1 99 ? -0.508 44.599 -12.560 1.00 44.12 99 PRO A C 1
ATOM 774 O O . PRO A 1 99 ? -0.774 45.093 -11.471 1.00 44.12 99 PRO A O 1
ATOM 777 N N . SER A 1 100 ? 0.713 44.188 -12.901 1.00 38.78 100 SER A N 1
ATOM 778 C CA . SER A 1 100 ? 1.972 44.895 -12.623 1.00 38.78 100 SER A CA 1
ATOM 779 C C . SER A 1 100 ? 2.541 44.952 -11.198 1.00 38.78 100 SER A C 1
ATOM 781 O O . SER A 1 100 ? 2.085 45.659 -10.307 1.00 38.78 100 SER A O 1
ATOM 783 N N . ALA A 1 101 ? 3.713 44.318 -11.113 1.00 46.66 101 ALA A N 1
ATOM 784 C CA . ALA A 1 101 ? 4.887 44.623 -10.300 1.00 46.66 101 ALA A CA 1
ATOM 785 C C . ALA A 1 101 ? 4.954 46.004 -9.611 1.00 46.66 101 ALA A C 1
ATOM 787 O O . ALA A 1 101 ? 4.962 47.036 -10.281 1.00 46.66 101 ALA A O 1
ATOM 788 N N . ASN A 1 102 ? 5.131 45.966 -8.283 1.00 42.28 102 ASN A N 1
ATOM 789 C CA . ASN A 1 102 ? 5.901 46.850 -7.381 1.00 42.28 102 ASN A CA 1
ATOM 790 C C . ASN A 1 102 ? 5.298 46.709 -5.965 1.00 42.28 102 ASN A C 1
ATOM 792 O O . ASN A 1 102 ? 4.095 46.578 -5.828 1.00 42.28 102 ASN A O 1
ATOM 796 N N . ALA A 1 103 ? 6.005 46.723 -4.841 1.00 40.38 103 ALA A N 1
ATOM 797 C CA . ALA A 1 103 ? 7.407 46.940 -4.549 1.00 40.38 103 ALA A CA 1
ATOM 798 C C . ALA A 1 103 ? 7.704 46.429 -3.121 1.00 40.38 103 ALA A C 1
ATOM 800 O O . ALA A 1 103 ? 6.811 46.283 -2.292 1.00 40.38 103 ALA A O 1
ATOM 801 N N . ALA A 1 104 ? 8.990 46.183 -2.872 1.00 45.41 104 ALA A N 1
ATOM 802 C CA . ALA A 1 104 ? 9.739 46.505 -1.654 1.00 45.41 104 ALA A CA 1
ATOM 803 C C . ALA A 1 104 ? 8.984 46.635 -0.309 1.00 45.41 104 ALA A C 1
ATOM 805 O O . ALA A 1 104 ? 8.289 47.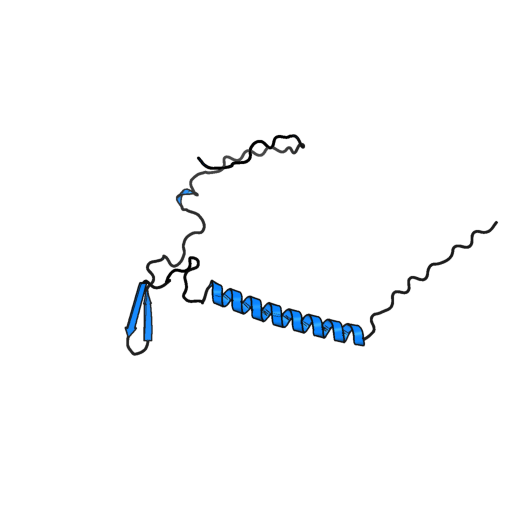615 -0.072 1.00 45.41 104 ALA A O 1
ATOM 806 N N . ASN A 1 105 ? 9.311 45.764 0.655 1.00 48.62 105 ASN A N 1
ATOM 807 C CA . ASN A 1 105 ? 10.190 46.115 1.787 1.00 48.62 105 ASN A CA 1
ATOM 808 C C . ASN A 1 105 ? 10.333 44.914 2.748 1.00 48.62 105 ASN A C 1
ATOM 810 O O . ASN A 1 105 ? 9.385 44.525 3.425 1.00 48.62 105 ASN A O 1
ATOM 814 N N . ARG A 1 106 ? 11.537 44.333 2.836 1.00 47.94 106 ARG A N 1
ATOM 815 C CA . ARG A 1 106 ? 11.903 43.398 3.910 1.00 47.94 106 ARG A CA 1
ATOM 816 C C . ARG A 1 106 ? 12.455 44.192 5.099 1.00 47.94 106 ARG A C 1
ATOM 818 O O . ARG A 1 106 ? 13.613 44.592 5.085 1.00 47.94 106 ARG A O 1
ATOM 825 N N . LYS A 1 107 ? 11.660 44.333 6.156 1.00 48.44 107 LYS A N 1
ATOM 826 C CA . LYS A 1 107 ? 12.087 44.580 7.548 1.00 48.44 107 LYS A CA 1
ATOM 827 C C . LYS A 1 107 ? 11.051 43.851 8.410 1.00 48.44 107 LYS A C 1
ATOM 829 O O . LYS A 1 107 ? 9.870 44.031 8.172 1.00 48.44 107 LYS A O 1
ATOM 834 N N . SER A 1 108 ? 11.370 42.971 9.345 1.00 59.97 108 SER A N 1
ATOM 835 C CA . SER A 1 108 ? 12.552 42.823 10.189 1.00 59.97 108 SER A CA 1
ATOM 836 C C . SER A 1 108 ? 12.691 41.354 10.618 1.00 59.97 108 SER A C 1
ATOM 838 O O . SER A 1 108 ? 11.707 40.635 10.779 1.00 59.97 108 SER A O 1
ATOM 840 N N . GLN A 1 109 ? 13.930 40.892 10.789 1.00 53.69 109 GLN A N 1
ATOM 841 C CA . GLN A 1 109 ? 14.220 39.604 11.414 1.00 53.69 109 GLN A CA 1
ATOM 842 C C . GLN A 1 109 ? 14.013 39.690 12.933 1.00 53.69 109 GLN A C 1
ATOM 844 O O . GLN A 1 109 ? 14.491 40.616 13.583 1.00 53.69 109 GLN A O 1
ATOM 849 N N . SER A 1 110 ? 13.337 38.680 13.478 1.00 48.00 110 SER A N 1
ATOM 850 C CA . SER A 1 110 ? 13.353 38.293 14.892 1.00 48.00 110 SER A CA 1
ATOM 851 C C . SER A 1 110 ? 14.747 37.821 15.308 1.00 48.00 110 SER A C 1
ATOM 853 O O . SER A 1 110 ? 15.292 36.978 14.595 1.00 48.00 110 SER A O 1
ATOM 855 N N . ARG A 1 111 ? 15.259 38.295 16.461 1.00 46.34 111 ARG A N 1
ATOM 856 C CA . ARG A 1 111 ? 16.064 37.558 17.477 1.00 46.34 111 ARG A CA 1
ATOM 857 C C . ARG A 1 111 ? 15.912 38.309 18.817 1.00 46.34 111 ARG A C 1
ATOM 859 O O . ARG A 1 111 ? 16.124 39.511 18.835 1.00 46.34 111 ARG A O 1
ATOM 866 N N . LYS A 1 112 ? 15.298 37.758 19.871 1.00 50.12 112 LYS A N 1
ATOM 867 C CA . LYS A 1 112 ? 15.670 36.657 20.792 1.00 50.12 112 LYS A CA 1
ATOM 868 C C . LYS A 1 112 ? 16.568 37.116 21.970 1.00 50.12 112 LYS A C 1
ATOM 870 O O . LYS A 1 112 ? 17.734 37.411 21.755 1.00 50.12 112 LYS A O 1
ATOM 875 N N . ASN A 1 113 ? 15.995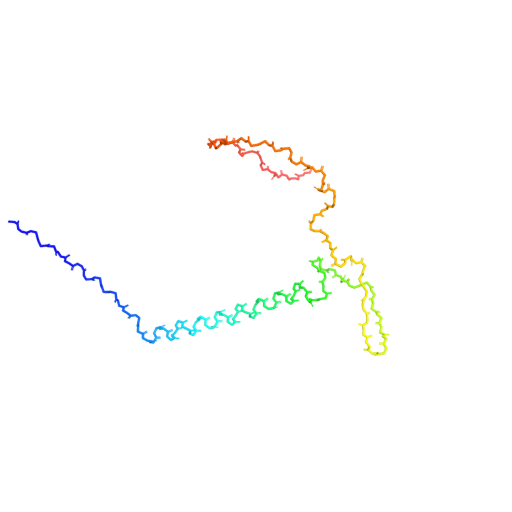 36.970 23.176 1.00 42.50 113 ASN A N 1
ATOM 876 C CA . ASN A 1 113 ? 16.563 36.748 24.522 1.00 42.50 113 ASN A CA 1
ATOM 877 C C . ASN A 1 113 ? 17.208 37.887 25.332 1.00 42.50 113 ASN A C 1
ATOM 879 O O . ASN A 1 113 ? 18.049 38.629 24.836 1.00 42.50 113 ASN A O 1
ATOM 883 N N . GLY A 1 114 ? 16.872 37.866 26.630 1.00 41.97 114 GLY A N 1
ATOM 884 C CA . GLY A 1 114 ? 17.458 38.603 27.748 1.00 41.97 114 GLY A CA 1
ATOM 885 C C . GLY A 1 114 ? 16.552 38.478 28.960 1.00 41.97 114 GLY A C 1
ATOM 886 O O . GLY A 1 114 ? 15.755 39.417 29.150 1.00 41.97 114 GLY A O 1
#

Mean predicted aligned error: 20.06 Å